Protein AF-A0A1X7ILF9-F1 (afdb_monomer_lite)

Radius of gyration: 34.7 Å; chains: 1; bounding box: 69×55×96 Å

Sequence (146 aa):
MAQSYCTLLNSHEDLSIARELTEQDRRHLEIVQGMYDVGEKPLIDVAQARVNDVLMAPSSALRITMPGQGGNGKSGKRASNGGTVYTLSGDSPVPMKVKIGMAQDGWIEVIGDLQEGVEVVVEVISNGGSSSRGGSPFGPTPGGRR

Secondary structure (DSSP, 8-state):
-HHHHHHHHHHHHHHHHHHHHHHHHHHHHHHHHHHHHTTS--------------EEEEGGGGG---TT--------S--TTEEEEEEEETTEEEEEEEEEEEEETTEEEEEES--TT--B------SS--------SS-PPPP---

Structure (mmCIF, N/CA/C/O backbone):
data_AF-A0A1X7ILF9-F1
#
_entry.id   AF-A0A1X7ILF9-F1
#
loop_
_atom_site.group_PDB
_atom_site.id
_atom_site.type_symbol
_atom_site.label_atom_id
_atom_site.label_alt_id
_atom_site.label_comp_id
_atom_site.label_asym_id
_atom_site.label_entity_id
_atom_site.label_seq_id
_atom_site.pdbx_PDB_ins_code
_atom_site.Cartn_x
_atom_site.Cartn_y
_atom_site.Cartn_z
_atom_site.occupancy
_atom_site.B_iso_or_equiv
_atom_site.auth_seq_id
_atom_site.auth_comp_id
_atom_site.auth_asym_id
_atom_site.auth_atom_id
_atom_site.pdbx_PDB_model_num
ATOM 1 N N . MET A 1 1 ? 35.607 4.478 -70.451 1.00 62.62 1 MET A N 1
ATOM 2 C CA . MET A 1 1 ? 36.628 4.462 -69.376 1.00 62.62 1 MET A CA 1
ATOM 3 C C . MET A 1 1 ? 36.267 5.317 -68.156 1.00 62.62 1 MET A C 1
ATOM 5 O O . MET A 1 1 ? 36.680 4.952 -67.071 1.00 62.62 1 MET A O 1
ATOM 9 N N . ALA A 1 2 ? 35.488 6.403 -68.270 1.00 76.44 2 ALA A N 1
ATOM 10 C CA . ALA A 1 2 ? 35.118 7.220 -67.099 1.00 76.44 2 ALA A CA 1
ATOM 11 C C . ALA A 1 2 ? 34.190 6.501 -66.090 1.00 76.44 2 ALA A C 1
ATOM 13 O O . ALA A 1 2 ? 34.348 6.652 -64.886 1.00 76.44 2 ALA A O 1
ATOM 14 N N . GLN A 1 3 ? 33.263 5.666 -66.572 1.00 79.88 3 GLN A N 1
ATOM 15 C CA . GLN A 1 3 ? 32.271 4.989 -65.723 1.00 79.88 3 GLN A CA 1
ATOM 16 C C . GLN A 1 3 ? 32.889 3.988 -64.735 1.00 79.88 3 GLN A C 1
ATOM 18 O O . GLN A 1 3 ? 32.487 3.959 -63.579 1.00 79.88 3 GLN A O 1
ATOM 23 N N . SER A 1 4 ? 33.904 3.225 -65.158 1.00 83.31 4 SER A N 1
ATOM 24 C CA . SER A 1 4 ? 34.608 2.264 -64.296 1.00 83.31 4 SER A CA 1
ATOM 25 C C . SER A 1 4 ? 35.398 2.940 -63.173 1.00 83.31 4 SER A C 1
ATOM 27 O O . SER A 1 4 ? 35.592 2.359 -62.110 1.00 83.31 4 SER A O 1
ATOM 29 N N . TYR A 1 5 ? 35.855 4.173 -63.399 1.00 86.19 5 TYR A N 1
ATOM 30 C CA . TYR A 1 5 ? 36.562 4.951 -62.387 1.00 86.19 5 TYR A CA 1
ATOM 31 C C . TYR A 1 5 ? 35.599 5.461 -61.306 1.00 86.19 5 TYR A C 1
ATOM 33 O O . TYR A 1 5 ? 35.867 5.288 -60.120 1.00 86.19 5 TYR A O 1
ATOM 41 N N . CYS A 1 6 ? 34.435 5.991 -61.699 1.00 85.94 6 CYS A N 1
ATOM 42 C CA . CYS A 1 6 ? 33.409 6.437 -60.751 1.00 85.94 6 CYS A CA 1
ATOM 43 C C . CYS A 1 6 ? 32.867 5.288 -59.886 1.00 85.94 6 CYS A C 1
ATOM 45 O O . CYS A 1 6 ? 32.684 5.462 -58.687 1.00 85.94 6 CYS A O 1
ATOM 47 N N . THR A 1 7 ? 32.666 4.095 -60.459 1.00 91.62 7 THR A N 1
ATOM 48 C CA . THR A 1 7 ? 32.197 2.929 -59.689 1.00 91.62 7 THR A CA 1
ATOM 49 C C . THR A 1 7 ? 33.190 2.489 -58.619 1.00 91.62 7 THR A C 1
ATOM 51 O O . THR A 1 7 ? 32.780 2.113 -57.525 1.00 91.62 7 THR A O 1
ATOM 54 N N . LEU A 1 8 ? 34.493 2.558 -58.911 1.00 89.88 8 LEU A N 1
ATOM 55 C CA . LEU A 1 8 ? 35.525 2.222 -57.929 1.00 89.88 8 LEU A CA 1
ATOM 56 C C . LEU A 1 8 ? 35.559 3.241 -56.788 1.00 89.88 8 LEU A C 1
ATOM 58 O O . LEU A 1 8 ? 35.690 2.849 -55.631 1.00 89.88 8 LEU A O 1
ATOM 62 N N . LEU A 1 9 ? 35.391 4.526 -57.101 1.00 91.75 9 LEU A N 1
ATOM 63 C CA . LEU A 1 9 ? 35.398 5.587 -56.098 1.00 91.75 9 LEU A CA 1
ATOM 64 C C . LEU A 1 9 ? 34.210 5.456 -55.134 1.00 91.75 9 LEU A C 1
ATOM 66 O O . LEU A 1 9 ? 34.419 5.415 -53.924 1.00 91.75 9 LEU A O 1
ATOM 70 N N . ASN A 1 10 ? 33.004 5.245 -55.671 1.00 92.75 10 ASN A N 1
ATOM 71 C CA . ASN A 1 10 ? 31.804 5.010 -54.863 1.00 92.75 10 ASN A CA 1
ATOM 72 C C . ASN A 1 10 ? 31.966 3.772 -53.971 1.00 92.75 10 ASN A C 1
ATOM 74 O O . ASN A 1 10 ? 31.694 3.831 -52.780 1.00 92.75 10 ASN A O 1
ATOM 78 N N . SER A 1 11 ? 32.511 2.674 -54.512 1.00 91.44 11 SER A N 1
ATOM 79 C CA . SER A 1 11 ? 32.733 1.459 -53.716 1.00 91.44 11 SER A CA 1
ATOM 80 C C . SER A 1 11 ? 33.706 1.671 -52.549 1.00 91.44 11 SER A C 1
ATOM 82 O O . SER A 1 11 ? 33.590 1.020 -51.515 1.00 91.44 11 SER A O 1
ATOM 84 N N . HIS A 1 12 ? 34.664 2.590 -52.691 1.00 93.31 12 HIS A N 1
ATOM 85 C CA . HIS A 1 12 ? 35.615 2.903 -51.631 1.00 93.31 12 HIS A CA 1
ATOM 86 C C . HIS A 1 12 ? 34.977 3.763 -50.530 1.00 93.31 12 HIS A C 1
ATOM 88 O O . HIS A 1 12 ? 35.280 3.578 -49.350 1.00 93.31 12 HIS A O 1
ATOM 94 N N . GLU A 1 13 ? 34.084 4.680 -50.904 1.00 93.00 13 GLU A N 1
ATOM 95 C CA . GLU A 1 13 ? 33.278 5.460 -49.959 1.00 93.00 13 GLU A CA 1
ATOM 96 C C . GLU A 1 13 ? 32.276 4.568 -49.215 1.00 93.00 13 GLU A C 1
ATOM 98 O O . GLU A 1 13 ? 32.192 4.624 -47.990 1.00 93.00 13 GLU A O 1
ATOM 103 N N . ASP A 1 14 ? 31.609 3.654 -49.917 1.00 93.44 14 ASP A N 1
ATOM 104 C CA . ASP A 1 14 ? 30.682 2.701 -49.302 1.00 93.44 14 ASP A CA 1
ATOM 105 C C . ASP A 1 14 ? 31.391 1.814 -48.265 1.00 93.44 14 ASP A C 1
ATOM 107 O O . ASP A 1 14 ? 30.869 1.569 -47.175 1.00 93.44 14 ASP A O 1
ATOM 111 N N . LEU A 1 15 ? 32.618 1.369 -48.561 1.00 94.00 15 LEU A N 1
ATOM 112 C CA . LEU A 1 15 ? 33.424 0.584 -47.624 1.00 94.00 15 LEU A CA 1
ATOM 113 C C . LEU A 1 15 ? 33.867 1.385 -46.394 1.00 94.00 15 LEU A C 1
ATOM 115 O O . LEU A 1 15 ? 33.995 0.802 -45.315 1.00 94.00 15 LEU A O 1
ATOM 119 N N . SER A 1 16 ? 34.125 2.688 -46.527 1.00 94.62 16 SER A N 1
ATOM 120 C CA . SER A 1 16 ? 34.505 3.521 -45.381 1.00 94.62 16 SER A CA 1
ATOM 121 C C . SER A 1 16 ? 33.308 3.766 -44.458 1.00 94.62 16 SER A C 1
ATOM 123 O O . SER A 1 16 ? 33.440 3.613 -43.243 1.00 94.62 16 SER A O 1
ATOM 125 N N . ILE A 1 17 ? 32.130 4.022 -45.033 1.00 94.81 17 ILE A N 1
ATOM 126 C CA . ILE A 1 17 ? 30.871 4.188 -44.297 1.00 94.81 17 ILE A CA 1
ATOM 127 C C . ILE A 1 17 ? 30.486 2.885 -43.592 1.00 94.81 17 ILE A C 1
ATOM 129 O O . ILE A 1 17 ? 30.150 2.902 -42.408 1.00 94.81 17 ILE A O 1
ATOM 133 N N . ALA A 1 18 ? 30.581 1.747 -44.286 1.00 93.62 18 ALA A N 1
ATOM 134 C CA . ALA A 1 18 ? 30.268 0.447 -43.700 1.00 93.62 18 ALA A CA 1
ATOM 135 C C . ALA A 1 18 ? 31.168 0.129 -42.496 1.00 93.62 18 ALA A C 1
ATOM 137 O O . ALA A 1 18 ? 30.681 -0.364 -41.480 1.00 93.62 18 ALA A O 1
ATOM 138 N N . ARG A 1 19 ? 32.468 0.449 -42.578 1.00 95.12 19 ARG A N 1
ATOM 139 C CA . ARG A 1 19 ? 33.402 0.274 -41.453 1.00 95.12 19 ARG A CA 1
ATOM 140 C C . ARG A 1 19 ? 33.026 1.147 -40.260 1.00 95.12 19 ARG A C 1
ATOM 142 O O . ARG A 1 19 ? 32.959 0.638 -39.145 1.00 95.12 19 ARG A O 1
ATOM 149 N N . GLU A 1 20 ? 32.739 2.424 -40.492 1.00 94.19 20 GLU A N 1
ATOM 150 C CA . GLU A 1 20 ? 32.344 3.339 -39.417 1.00 94.19 20 GLU A CA 1
ATOM 151 C C . GLU A 1 20 ? 31.054 2.872 -38.726 1.00 94.19 20 GLU A C 1
ATOM 153 O O . GLU A 1 20 ? 30.977 2.866 -37.498 1.00 94.19 20 GLU A O 1
ATOM 158 N N . LEU A 1 21 ? 30.072 2.393 -39.496 1.00 93.94 21 LEU A N 1
ATOM 159 C CA . LEU A 1 21 ? 28.821 1.868 -38.949 1.00 93.94 21 LEU A CA 1
ATOM 160 C C . LEU A 1 21 ? 29.059 0.641 -38.057 1.00 93.94 21 LEU A C 1
ATOM 162 O O . LEU A 1 21 ? 28.529 0.577 -36.950 1.00 93.94 21 LEU A O 1
ATOM 166 N N . THR A 1 22 ? 29.913 -0.296 -38.486 1.00 93.62 22 THR A N 1
ATOM 167 C CA . THR A 1 22 ? 30.235 -1.479 -37.668 1.00 93.62 22 THR A CA 1
ATOM 168 C C . THR A 1 22 ? 30.927 -1.125 -36.350 1.00 93.62 22 THR A C 1
ATOM 170 O O . THR A 1 22 ? 30.679 -1.771 -35.331 1.00 93.62 22 THR A O 1
ATOM 173 N N . GLU A 1 23 ? 31.759 -0.081 -36.337 1.00 94.81 23 GLU A N 1
ATOM 174 C CA . GLU A 1 23 ? 32.396 0.412 -35.111 1.00 94.81 23 GLU A CA 1
ATOM 175 C C . GLU A 1 23 ? 31.389 1.106 -34.182 1.00 94.81 23 GLU A C 1
ATOM 177 O O . GLU A 1 23 ? 31.459 0.948 -32.960 1.00 94.81 23 GLU A O 1
ATOM 182 N N . GLN A 1 24 ? 30.414 1.833 -34.734 1.00 89.81 24 GLN A N 1
ATOM 183 C CA . GLN A 1 24 ? 29.325 2.426 -33.953 1.00 89.81 24 GLN A CA 1
ATOM 184 C C . GLN A 1 24 ? 28.426 1.357 -33.323 1.00 89.81 24 GLN A C 1
ATOM 186 O O . GLN A 1 24 ? 28.159 1.420 -32.120 1.00 89.81 24 GLN A O 1
ATOM 191 N N . ASP A 1 25 ? 28.035 0.339 -34.091 1.00 88.19 25 ASP A N 1
ATOM 192 C CA . ASP A 1 25 ? 27.237 -0.786 -33.594 1.00 88.19 25 ASP A CA 1
ATOM 193 C C . ASP A 1 25 ? 27.962 -1.533 -32.470 1.00 88.19 25 ASP A C 1
ATOM 195 O O . ASP A 1 25 ? 27.357 -1.876 -31.451 1.00 88.19 25 ASP A O 1
ATOM 199 N N . ARG A 1 26 ? 29.282 -1.716 -32.599 1.00 90.94 26 ARG A N 1
ATOM 200 C CA . ARG A 1 26 ? 30.107 -2.319 -31.547 1.00 90.94 26 ARG A CA 1
ATOM 201 C C . ARG A 1 26 ? 30.063 -1.511 -30.248 1.00 90.94 26 ARG A C 1
ATOM 203 O O . ARG A 1 26 ? 29.884 -2.101 -29.183 1.00 90.94 26 ARG A O 1
ATOM 210 N N . ARG A 1 27 ? 30.188 -0.182 -30.318 1.00 87.50 27 ARG A N 1
ATOM 211 C CA . ARG A 1 27 ? 30.099 0.690 -29.130 1.00 87.50 27 ARG A CA 1
ATOM 212 C C . ARG A 1 27 ? 28.710 0.652 -28.502 1.00 87.50 27 ARG A C 1
ATOM 214 O O . ARG A 1 27 ? 28.595 0.626 -27.281 1.00 87.50 27 ARG A O 1
ATOM 221 N N . HIS A 1 28 ? 27.651 0.625 -29.311 1.00 83.75 28 HIS A N 1
ATOM 222 C CA . HIS A 1 28 ? 26.288 0.499 -28.795 1.00 83.75 28 HIS A CA 1
ATOM 223 C C . HIS A 1 28 ? 26.071 -0.838 -28.080 1.00 83.75 28 HIS A C 1
ATOM 225 O O . HIS A 1 28 ? 25.481 -0.854 -27.001 1.00 83.75 28 HIS A O 1
ATOM 231 N N . LEU A 1 29 ? 26.595 -1.938 -28.628 1.00 83.19 29 LEU A N 1
ATOM 232 C CA . LEU A 1 29 ? 26.544 -3.245 -27.970 1.00 83.19 29 LEU A CA 1
ATOM 233 C C . LEU A 1 29 ? 27.297 -3.252 -26.634 1.00 83.19 29 LEU A C 1
ATOM 235 O O . LEU A 1 29 ? 26.787 -3.814 -25.671 1.00 83.19 29 LEU A O 1
ATOM 239 N N . GLU A 1 30 ? 28.456 -2.597 -26.546 1.00 84.50 30 GLU A N 1
ATOM 240 C CA . GLU A 1 30 ? 29.238 -2.487 -25.306 1.00 84.50 30 GLU A CA 1
ATOM 241 C C . GLU A 1 30 ? 28.493 -1.700 -24.214 1.00 84.50 30 GLU A C 1
ATOM 243 O O . GLU A 1 30 ? 28.438 -2.133 -23.064 1.00 84.50 30 GLU A O 1
ATOM 248 N N . ILE A 1 31 ? 27.844 -0.586 -24.574 1.00 78.44 31 ILE A N 1
ATOM 249 C CA . ILE A 1 31 ? 27.006 0.189 -23.643 1.00 78.44 31 ILE A CA 1
ATOM 250 C C . ILE A 1 31 ? 25.828 -0.659 -23.156 1.00 78.44 31 ILE A C 1
ATOM 252 O O . ILE A 1 31 ? 25.547 -0.695 -21.960 1.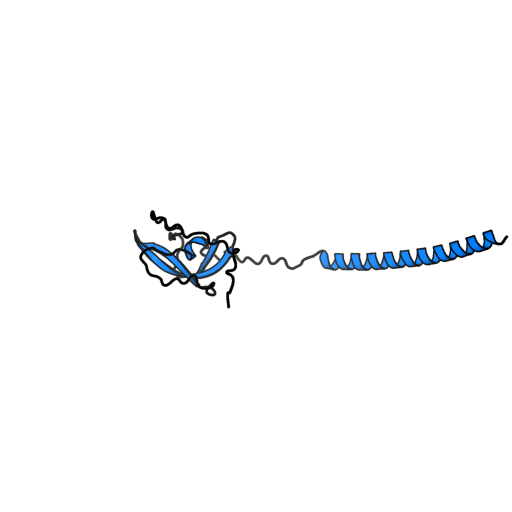00 78.44 31 ILE A O 1
ATOM 256 N N . VAL A 1 32 ? 25.153 -1.363 -24.069 1.00 76.06 32 VAL A N 1
ATOM 257 C CA . VAL A 1 32 ? 24.017 -2.229 -23.733 1.00 76.06 32 VAL A CA 1
ATOM 258 C C . VAL A 1 32 ? 24.457 -3.367 -22.811 1.00 76.06 32 VAL A C 1
ATOM 260 O O . VAL A 1 32 ? 23.807 -3.597 -21.795 1.00 76.06 32 VAL A O 1
ATOM 263 N N . GLN A 1 33 ? 25.579 -4.030 -23.103 1.00 72.75 33 GLN A N 1
ATOM 264 C CA . GLN A 1 33 ? 26.150 -5.070 -22.240 1.00 72.75 33 GLN A CA 1
ATOM 265 C C . GLN A 1 33 ? 26.504 -4.528 -20.850 1.00 72.75 33 GLN A C 1
ATOM 267 O O . GLN A 1 33 ? 26.082 -5.109 -19.853 1.00 72.75 33 GLN A O 1
ATOM 272 N N . GLY A 1 34 ? 27.158 -3.365 -20.769 1.00 68.50 34 GLY A N 1
ATOM 273 C CA . GLY A 1 34 ? 27.440 -2.709 -19.491 1.00 68.50 34 GLY A CA 1
ATOM 274 C C . GLY A 1 34 ? 26.176 -2.336 -18.702 1.00 68.50 34 GLY A C 1
ATOM 275 O O . GLY A 1 34 ? 26.180 -2.390 -17.476 1.00 68.50 34 GLY A O 1
ATOM 276 N N . MET A 1 35 ? 25.065 -2.005 -19.372 1.00 61.53 35 MET A N 1
ATOM 277 C CA . MET A 1 35 ? 23.772 -1.770 -18.709 1.00 61.53 35 MET A CA 1
ATOM 278 C C . MET A 1 35 ? 23.133 -3.061 -18.174 1.00 61.53 35 MET A C 1
ATOM 280 O O . MET A 1 35 ? 22.491 -3.016 -17.124 1.00 61.53 35 MET A O 1
ATOM 284 N N . TYR A 1 36 ? 23.318 -4.201 -18.849 1.00 58.56 36 TYR A N 1
ATOM 285 C CA . TYR A 1 36 ? 22.876 -5.506 -18.344 1.00 58.56 36 TYR A CA 1
ATOM 286 C C . TYR A 1 36 ? 23.710 -5.975 -17.144 1.00 58.56 36 TYR A C 1
ATOM 288 O O . TYR A 1 36 ? 23.126 -6.465 -16.177 1.00 58.56 36 TYR A O 1
ATOM 296 N N . ASP A 1 37 ? 25.024 -5.729 -17.135 1.00 56.28 37 ASP A N 1
ATOM 297 C CA . ASP A 1 37 ? 25.897 -6.046 -15.991 1.00 56.28 37 ASP A CA 1
ATOM 298 C C . ASP A 1 37 ? 25.513 -5.263 -14.719 1.00 56.28 37 ASP A C 1
ATOM 300 O O . ASP A 1 37 ? 25.643 -5.762 -13.601 1.00 56.28 37 ASP A O 1
ATOM 304 N N . VAL A 1 38 ? 24.969 -4.050 -14.869 1.00 58.50 38 VAL A N 1
ATOM 305 C CA . VAL A 1 38 ? 24.425 -3.251 -13.752 1.00 58.50 38 VAL A CA 1
ATOM 306 C C . VAL A 1 38 ? 23.006 -3.710 -13.351 1.00 58.50 38 VAL A C 1
ATOM 308 O O . VAL A 1 38 ? 22.525 -3.374 -12.268 1.00 58.50 38 VAL A O 1
ATOM 311 N N . GLY A 1 39 ? 22.335 -4.505 -14.192 1.00 54.59 39 GLY A N 1
ATOM 312 C CA . GLY A 1 39 ? 20.950 -4.958 -14.019 1.00 54.59 39 GLY A CA 1
ATOM 313 C C . GLY A 1 39 ? 20.770 -6.410 -13.559 1.00 54.59 39 GLY A C 1
ATOM 314 O O . GLY A 1 39 ? 19.681 -6.754 -13.099 1.00 54.59 39 GLY A O 1
ATOM 315 N N . GLU A 1 40 ? 21.797 -7.264 -13.627 1.00 57.59 40 GLU A N 1
ATOM 316 C CA . GLU A 1 40 ? 21.659 -8.698 -13.306 1.00 57.59 40 GLU A CA 1
ATOM 317 C C . GLU A 1 40 ? 21.553 -9.005 -11.802 1.00 57.59 40 GLU A C 1
ATOM 319 O O . GLU A 1 40 ? 21.372 -10.152 -11.382 1.00 57.59 40 GLU A O 1
ATOM 324 N N . LYS A 1 41 ? 21.577 -7.973 -10.955 1.00 53.66 41 LYS A N 1
ATOM 325 C CA . LYS A 1 41 ? 21.161 -8.117 -9.565 1.00 53.66 41 LYS A CA 1
ATOM 326 C C . LYS A 1 41 ? 20.525 -6.826 -9.054 1.00 53.66 41 LYS A C 1
ATOM 328 O O . LYS A 1 41 ? 21.250 -5.940 -8.600 1.00 53.66 41 LYS A O 1
ATOM 333 N N . PRO A 1 42 ? 19.182 -6.708 -9.014 1.00 55.81 42 PRO A N 1
ATOM 334 C CA . PRO A 1 42 ? 18.568 -5.823 -8.039 1.00 55.81 42 PRO A CA 1
ATOM 335 C C . PRO A 1 42 ? 18.902 -6.393 -6.653 1.00 55.81 42 PRO A C 1
ATOM 337 O O . PRO A 1 42 ? 18.183 -7.213 -6.095 1.00 55.81 42 PRO A O 1
ATOM 340 N N . LEU A 1 43 ? 20.048 -6.000 -6.097 1.00 56.12 43 LEU A N 1
ATOM 341 C CA . LEU A 1 43 ? 20.533 -6.425 -4.780 1.00 56.12 43 LEU A CA 1
ATOM 342 C C . LEU A 1 43 ? 19.915 -5.574 -3.664 1.00 56.12 43 LEU A C 1
ATOM 344 O O . LEU A 1 43 ? 20.545 -5.301 -2.647 1.00 56.12 43 LEU A O 1
ATOM 348 N N . ILE A 1 44 ? 18.671 -5.147 -3.864 1.00 54.22 44 ILE A N 1
ATOM 349 C CA . ILE A 1 44 ? 17.833 -4.657 -2.783 1.00 54.22 44 ILE A CA 1
ATOM 350 C C . ILE A 1 44 ? 16.559 -5.491 -2.796 1.00 54.22 44 ILE A C 1
ATOM 352 O O . ILE A 1 44 ? 15.486 -5.046 -3.194 1.00 54.22 44 ILE A O 1
ATOM 356 N N . ASP A 1 45 ? 16.706 -6.731 -2.345 1.00 53.53 45 ASP A N 1
ATOM 357 C CA . ASP A 1 45 ? 15.581 -7.500 -1.843 1.00 53.53 45 ASP A CA 1
ATOM 358 C C . ASP A 1 45 ? 15.190 -6.877 -0.494 1.00 53.53 45 ASP A C 1
ATOM 360 O O . ASP A 1 45 ? 15.724 -7.231 0.560 1.00 53.53 45 ASP A O 1
ATOM 364 N N . VAL A 1 46 ? 14.324 -5.854 -0.513 1.00 55.75 46 VAL A N 1
ATOM 365 C CA . VAL A 1 46 ? 13.719 -5.306 0.716 1.00 55.75 46 VAL A CA 1
ATOM 366 C C . VAL A 1 46 ? 12.663 -6.294 1.228 1.00 55.75 46 VAL A C 1
ATOM 368 O O . VAL A 1 46 ? 11.505 -5.948 1.430 1.00 55.75 46 VAL A O 1
ATOM 371 N N . ALA A 1 47 ? 13.051 -7.541 1.470 1.00 53.62 47 ALA A N 1
ATOM 372 C CA . ALA A 1 47 ? 12.278 -8.495 2.247 1.00 53.62 47 ALA A CA 1
ATOM 373 C C . ALA A 1 47 ? 12.706 -8.386 3.721 1.00 53.62 47 ALA A C 1
ATOM 375 O O . ALA A 1 47 ? 13.243 -9.313 4.317 1.00 53.62 47 ALA A O 1
ATOM 376 N N . GLN A 1 48 ? 12.510 -7.213 4.329 1.00 48.75 48 GLN A N 1
ATOM 377 C CA . GLN A 1 48 ? 12.615 -7.042 5.785 1.00 48.75 48 GLN A CA 1
ATOM 378 C C . GLN A 1 48 ? 11.211 -6.857 6.371 1.00 48.75 48 GLN A C 1
ATOM 380 O O . GLN A 1 48 ? 10.945 -5.900 7.092 1.00 48.75 48 GLN A O 1
ATOM 385 N N . ALA A 1 49 ? 10.301 -7.790 6.084 1.00 45.62 49 ALA A N 1
ATOM 386 C CA . ALA A 1 49 ? 9.133 -7.980 6.933 1.00 45.62 49 ALA A CA 1
ATOM 387 C C . ALA A 1 49 ? 9.593 -8.776 8.161 1.00 45.62 49 ALA A C 1
ATOM 389 O O . ALA A 1 49 ? 9.539 -10.004 8.190 1.00 45.62 49 ALA A O 1
ATOM 390 N N . ARG A 1 50 ? 10.122 -8.082 9.175 1.00 44.97 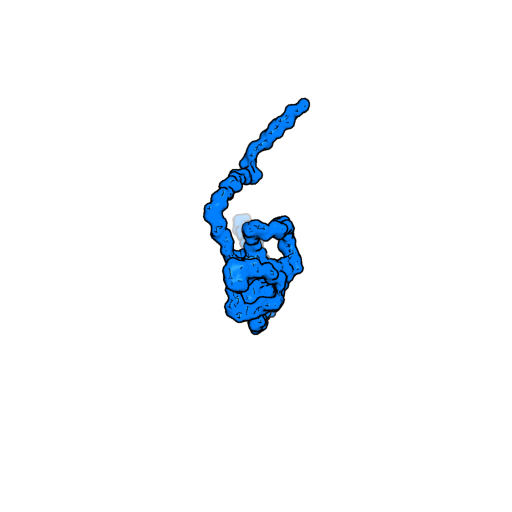50 ARG A N 1
ATOM 391 C CA . ARG A 1 50 ? 10.199 -8.675 10.512 1.00 44.97 50 ARG A CA 1
ATOM 392 C C . ARG A 1 50 ? 8.757 -8.866 10.968 1.00 44.97 50 ARG A C 1
ATOM 394 O O . ARG A 1 50 ? 8.082 -7.882 11.255 1.00 44.97 50 ARG A O 1
ATOM 401 N N . VAL A 1 51 ? 8.284 -10.109 10.973 1.00 48.47 51 VAL A N 1
ATOM 402 C CA . VAL A 1 51 ? 6.999 -10.462 11.580 1.00 48.47 51 VAL A CA 1
ATOM 403 C C . VAL A 1 51 ? 7.194 -10.328 13.084 1.00 48.47 51 VAL A C 1
ATOM 405 O O . VAL A 1 51 ? 7.683 -11.236 13.746 1.00 48.47 51 VAL A O 1
ATOM 408 N N . ASN A 1 52 ? 6.933 -9.135 13.604 1.00 56.28 52 ASN A N 1
ATOM 409 C CA . ASN A 1 52 ? 6.660 -8.979 15.022 1.00 56.28 52 ASN A CA 1
ATOM 410 C C . ASN A 1 52 ? 5.225 -9.476 15.238 1.00 56.28 52 ASN A C 1
ATOM 412 O O . ASN A 1 52 ? 4.366 -9.196 14.398 1.00 56.28 52 ASN A O 1
ATOM 416 N N . ASP A 1 53 ? 4.964 -10.191 16.334 1.00 66.31 53 ASP A N 1
ATOM 417 C CA . ASP A 1 53 ? 3.593 -10.501 16.747 1.00 66.31 53 ASP A CA 1
ATOM 418 C C . ASP A 1 53 ? 2.868 -9.177 16.990 1.00 66.31 53 ASP A C 1
ATOM 420 O O . ASP A 1 53 ? 3.185 -8.413 17.905 1.00 66.31 53 ASP A O 1
ATOM 424 N N . VAL A 1 54 ? 1.959 -8.860 16.078 1.00 71.69 54 VAL A N 1
ATOM 425 C CA . VAL A 1 54 ? 1.297 -7.568 15.977 1.00 71.69 54 VAL A CA 1
ATOM 426 C C . VAL A 1 54 ? -0.192 -7.817 15.848 1.00 71.69 54 VAL A C 1
ATOM 428 O O . VAL A 1 54 ? -0.634 -8.636 15.042 1.00 71.69 54 VAL A O 1
ATOM 431 N N . LEU A 1 55 ? -0.976 -7.057 16.609 1.00 81.69 55 LEU A N 1
ATOM 432 C CA . LEU A 1 55 ? -2.424 -7.106 16.508 1.00 81.69 55 LEU A CA 1
ATOM 433 C C . LEU A 1 55 ? -2.868 -6.480 15.190 1.00 81.69 55 LEU A C 1
ATOM 435 O O . LEU A 1 55 ? -2.568 -5.323 14.894 1.00 81.69 55 LEU A O 1
ATOM 439 N N . MET A 1 56 ? -3.615 -7.251 14.410 1.00 83.06 56 MET A N 1
ATOM 440 C CA . MET A 1 56 ? -4.184 -6.812 13.143 1.00 83.06 56 MET A CA 1
ATOM 441 C C . MET A 1 56 ? -5.668 -6.522 13.333 1.00 83.06 56 MET A C 1
ATOM 443 O O . MET A 1 56 ? -6.412 -7.366 13.832 1.00 83.06 56 MET A O 1
ATOM 447 N N . ALA A 1 57 ? -6.116 -5.346 12.899 1.00 82.00 57 ALA A N 1
ATOM 448 C CA . ALA A 1 57 ? -7.534 -5.010 12.840 1.00 82.00 57 ALA A CA 1
ATOM 449 C C . ALA A 1 57 ? -7.963 -4.696 11.400 1.00 82.00 57 ALA A C 1
ATOM 451 O O . ALA A 1 57 ? -7.176 -4.142 10.622 1.00 82.00 57 ALA A O 1
ATOM 452 N N . PRO A 1 58 ? -9.222 -4.985 11.031 1.00 83.88 58 PRO A N 1
ATOM 453 C CA . PRO A 1 58 ? -9.765 -4.570 9.748 1.00 83.88 58 PRO A CA 1
ATOM 454 C C . PRO A 1 58 ? -9.755 -3.046 9.622 1.00 83.88 58 PRO A C 1
ATOM 456 O O . PRO A 1 58 ? -10.157 -2.321 10.535 1.00 83.88 58 PRO A O 1
ATOM 459 N N . SER A 1 59 ? -9.362 -2.540 8.455 1.00 82.50 59 SER A N 1
ATOM 460 C CA . SER A 1 59 ? -9.313 -1.094 8.201 1.00 82.50 59 SER A CA 1
ATOM 461 C C . SER A 1 59 ? -10.668 -0.386 8.313 1.00 82.50 59 SER A C 1
ATOM 463 O O . SER A 1 59 ? -10.716 0.821 8.574 1.00 82.50 59 SER A O 1
ATOM 465 N N . SER A 1 60 ? -11.767 -1.124 8.146 1.00 81.62 60 SER A N 1
ATOM 466 C CA . SER A 1 60 ? -13.134 -0.642 8.346 1.00 81.62 60 SER A CA 1
ATOM 467 C C . SER A 1 60 ? -13.413 -0.251 9.800 1.00 81.62 60 SER A C 1
ATOM 469 O O . SER A 1 60 ? -14.087 0.754 10.026 1.00 81.62 60 SER A O 1
ATOM 471 N N . ALA A 1 61 ? -12.819 -0.950 10.775 1.00 80.19 61 ALA A N 1
ATOM 472 C CA . ALA A 1 61 ? -13.048 -0.717 12.204 1.00 80.19 61 ALA A CA 1
ATOM 473 C C . ALA A 1 61 ? -12.645 0.696 12.664 1.00 80.19 61 ALA A C 1
ATOM 475 O O . ALA A 1 61 ? -13.250 1.259 13.572 1.00 80.19 61 ALA A O 1
ATOM 476 N N . LEU A 1 62 ? -11.659 1.311 12.002 1.00 79.62 62 LEU A N 1
ATOM 477 C CA . LEU A 1 62 ? -11.190 2.668 12.314 1.00 79.62 62 LEU A CA 1
ATOM 478 C C . LEU A 1 62 ? -12.094 3.784 11.781 1.00 79.62 62 LEU A C 1
ATOM 480 O O . LEU A 1 62 ? -11.885 4.955 12.101 1.00 79.62 62 LEU A O 1
ATOM 484 N N . ARG A 1 63 ? -13.038 3.457 10.895 1.00 72.56 63 ARG A N 1
ATOM 485 C CA . ARG A 1 63 ? -13.892 4.445 10.215 1.00 72.56 63 ARG A CA 1
ATOM 486 C C . ARG A 1 63 ? -15.306 4.486 10.779 1.00 72.56 63 ARG A C 1
ATOM 488 O O . ARG A 1 63 ? -16.131 5.259 10.293 1.00 72.56 63 ARG A O 1
ATOM 495 N N . ILE A 1 64 ? -15.585 3.670 11.790 1.00 74.19 64 ILE A N 1
ATOM 496 C CA . ILE A 1 64 ? -16.908 3.573 12.384 1.00 74.19 64 ILE A CA 1
ATOM 497 C C . ILE A 1 64 ? -17.241 4.826 13.180 1.00 74.19 64 ILE A C 1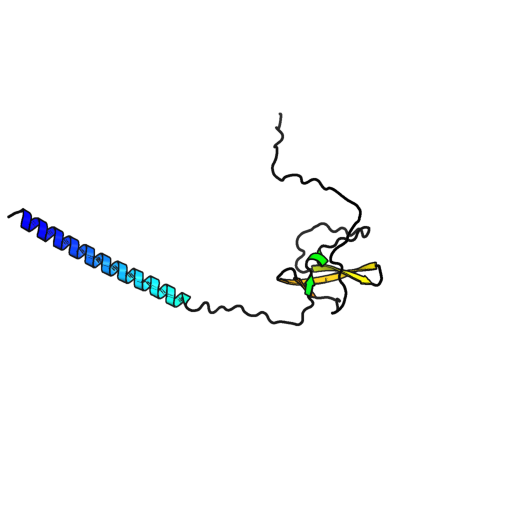
ATOM 499 O O . ILE A 1 64 ? -16.457 5.320 13.985 1.00 74.19 64 ILE A O 1
ATOM 503 N N . THR A 1 65 ? -18.443 5.338 12.931 1.00 72.69 65 THR A N 1
ATOM 504 C CA . THR A 1 65 ? -19.067 6.404 13.712 1.00 72.69 65 THR A CA 1
ATOM 505 C C . THR A 1 65 ? -20.324 5.826 14.348 1.00 72.69 65 THR A C 1
ATOM 507 O O . THR A 1 65 ? -21.215 5.367 13.636 1.00 72.69 65 THR A O 1
ATOM 510 N N . MET A 1 66 ? -20.398 5.830 15.678 1.00 69.69 66 MET A N 1
ATOM 511 C CA . MET A 1 66 ? -21.548 5.286 16.403 1.00 69.69 66 MET A CA 1
ATOM 512 C C . MET A 1 66 ? -22.727 6.279 16.398 1.00 69.69 66 MET A C 1
ATOM 514 O O . MET A 1 66 ? -22.531 7.453 16.729 1.00 69.69 66 MET A O 1
ATOM 518 N N . PRO A 1 67 ? -23.958 5.854 16.053 1.00 63.03 67 PRO A N 1
ATOM 519 C CA . PRO A 1 67 ? -25.136 6.715 16.095 1.00 63.03 67 PRO A CA 1
ATOM 520 C C . PRO A 1 67 ? -25.449 7.116 17.544 1.00 63.03 67 PRO A C 1
ATOM 522 O O . PRO A 1 67 ? -25.451 6.287 18.446 1.00 63.03 67 PRO A O 1
ATOM 525 N N . GLY A 1 68 ? -25.694 8.406 17.783 1.00 63.06 68 GLY A N 1
ATOM 526 C CA . GLY A 1 68 ? -26.016 8.942 19.116 1.00 63.06 68 GLY A CA 1
ATOM 527 C C . GLY A 1 68 ? -24.805 9.233 20.009 1.00 63.06 68 GLY A C 1
ATOM 528 O O . GLY A 1 68 ? -24.912 10.038 20.933 1.00 63.06 68 GLY A O 1
ATOM 529 N N . GLN A 1 69 ? -23.629 8.686 19.697 1.00 59.41 69 GLN A N 1
ATOM 530 C CA . GLN A 1 69 ? -22.381 9.093 20.328 1.00 59.41 69 GLN A CA 1
ATOM 531 C C . GLN A 1 69 ? -21.804 10.240 19.498 1.00 59.41 69 GLN A C 1
ATOM 533 O O . GLN A 1 69 ? -21.104 10.018 18.515 1.00 59.41 69 GLN A O 1
ATOM 538 N N . GLY A 1 70 ? -22.182 11.473 19.858 1.00 48.25 70 GLY A N 1
ATOM 539 C CA . GLY A 1 70 ? -21.769 12.733 19.226 1.00 48.25 70 GLY A CA 1
ATOM 540 C C . GLY A 1 70 ? -20.265 12.997 19.326 1.00 48.25 70 GLY A C 1
ATOM 541 O O . GLY A 1 70 ? -19.826 13.986 19.909 1.00 48.25 70 GLY A O 1
ATOM 542 N N . GLY A 1 71 ? -19.458 12.108 18.759 1.00 46.12 71 GLY A N 1
ATOM 543 C CA . GLY A 1 71 ? -18.070 12.365 18.464 1.00 46.12 71 GLY A CA 1
ATOM 544 C C . GLY A 1 71 ? -18.039 13.396 17.355 1.00 46.12 71 GLY A C 1
ATOM 545 O O . GLY A 1 71 ? -18.579 13.178 16.274 1.00 46.12 71 GLY A O 1
ATOM 546 N N . ASN A 1 72 ? -17.399 14.525 17.626 1.00 44.16 72 ASN A N 1
ATOM 547 C CA . ASN A 1 72 ? -17.036 15.548 16.656 1.00 44.16 72 ASN A CA 1
ATOM 548 C C . ASN A 1 72 ? -15.977 14.979 15.685 1.00 44.16 72 ASN A C 1
ATOM 550 O O . ASN A 1 72 ? -14.854 15.471 15.591 1.00 44.16 72 ASN A O 1
ATOM 554 N N . GLY A 1 73 ? -16.309 13.876 15.014 1.00 47.34 73 GLY A N 1
ATOM 555 C CA . GLY A 1 73 ? -15.521 13.198 14.008 1.00 47.34 73 GLY A CA 1
ATOM 556 C C . GLY A 1 73 ? -15.658 13.973 12.718 1.00 47.34 73 GLY A C 1
ATOM 557 O O . GLY A 1 73 ? -16.245 13.497 11.751 1.00 47.34 73 GLY A O 1
ATOM 558 N N . LYS A 1 74 ? -15.107 15.194 12.697 1.00 43.38 74 LYS A N 1
ATOM 559 C CA . LYS A 1 74 ? -14.632 15.754 11.436 1.00 43.38 74 LYS A CA 1
ATOM 560 C C . LYS A 1 74 ? -13.872 14.616 10.770 1.00 43.38 74 LYS A C 1
ATOM 562 O O . LYS A 1 74 ? -12.912 14.116 11.356 1.00 43.38 74 LYS A O 1
ATOM 567 N N . SER A 1 75 ? -14.326 14.205 9.590 1.00 49.97 75 SER A N 1
ATOM 568 C CA . SER A 1 75 ? -13.588 13.401 8.619 1.00 49.97 75 SER A CA 1
ATOM 569 C C . SER A 1 75 ? -12.322 14.181 8.256 1.00 49.97 75 SER A C 1
ATOM 571 O O . SER A 1 75 ? -12.220 14.856 7.233 1.00 49.97 75 SER A O 1
ATOM 573 N N . GLY A 1 76 ? -11.415 14.243 9.215 1.00 42.09 76 GLY A N 1
ATOM 574 C CA . GLY A 1 76 ? -10.350 15.207 9.316 1.00 42.09 76 GLY A CA 1
ATOM 575 C C . GLY A 1 76 ? -9.085 14.423 9.143 1.00 42.09 76 GLY A C 1
ATOM 576 O O . GLY A 1 76 ? -8.702 13.700 10.051 1.00 42.09 76 GLY A O 1
ATOM 577 N N . LYS A 1 77 ? -8.521 14.548 7.939 1.00 45.66 77 LYS A N 1
ATOM 578 C CA . LYS A 1 77 ? -7.118 14.315 7.580 1.00 45.66 77 LYS A CA 1
ATOM 579 C C . LYS A 1 77 ? -6.424 13.257 8.435 1.00 45.66 77 LYS A C 1
ATOM 581 O O . LYS A 1 77 ? -6.052 13.586 9.551 1.00 45.66 77 LYS A O 1
ATOM 586 N N . ARG A 1 78 ? -6.188 12.065 7.852 1.00 47.56 78 ARG A N 1
ATOM 587 C CA . ARG A 1 78 ? -5.239 11.018 8.300 1.00 47.56 78 ARG A CA 1
ATOM 588 C C . ARG A 1 78 ? -4.360 11.522 9.453 1.00 47.56 78 ARG A C 1
ATOM 590 O O . ARG A 1 78 ? -3.299 12.093 9.204 1.00 47.56 78 ARG A O 1
ATOM 597 N N . ALA A 1 79 ? -4.852 11.408 10.688 1.00 50.84 79 ALA A N 1
ATOM 598 C CA . ALA A 1 79 ? -4.086 11.828 11.847 1.00 50.84 79 ALA A CA 1
ATOM 599 C C . ALA A 1 79 ? -2.876 10.905 11.877 1.00 50.84 79 ALA A C 1
ATOM 601 O O . ALA A 1 79 ? -3.040 9.687 11.802 1.00 50.84 79 ALA A O 1
ATOM 602 N N . SER A 1 80 ? -1.677 11.482 11.870 1.00 56.00 80 SER A N 1
ATOM 603 C CA . SER A 1 80 ? -0.435 10.727 11.784 1.00 56.00 80 SER A CA 1
ATOM 604 C C . SER A 1 80 ? -0.380 9.728 12.944 1.00 56.00 80 SER A C 1
ATOM 606 O O . SER A 1 80 ? -0.080 10.097 14.077 1.00 56.00 80 SER A O 1
ATOM 608 N N . ASN A 1 81 ? -0.707 8.472 12.643 1.00 64.12 81 ASN A N 1
ATOM 609 C CA . ASN A 1 81 ? -0.558 7.276 13.470 1.00 64.12 81 ASN A CA 1
ATOM 610 C C . ASN A 1 81 ? -1.558 7.064 14.629 1.00 64.12 81 ASN A C 1
ATOM 612 O O . ASN A 1 81 ? -1.258 6.269 15.514 1.00 64.12 81 ASN A O 1
ATOM 616 N N . GLY A 1 82 ? -2.739 7.699 14.653 1.00 70.81 82 GLY A N 1
ATOM 617 C CA . GLY A 1 82 ? -3.737 7.491 15.723 1.00 70.81 82 GLY A CA 1
ATOM 618 C C . GLY A 1 82 ? -5.157 7.232 15.213 1.00 70.81 82 GLY A C 1
ATOM 619 O O . GLY A 1 82 ? -5.590 7.877 14.257 1.00 70.81 82 GLY A O 1
ATOM 620 N N . GLY A 1 83 ? -5.884 6.312 15.855 1.00 79.88 83 GLY A N 1
ATOM 621 C CA . GLY A 1 83 ? -7.270 5.966 15.528 1.00 79.88 83 GLY A CA 1
ATOM 622 C C . GLY A 1 83 ? -8.102 5.552 16.741 1.00 79.88 83 GLY A C 1
ATOM 623 O O . GLY A 1 83 ? -7.582 5.377 17.842 1.00 79.88 83 GLY A O 1
ATOM 624 N N . THR A 1 84 ? -9.407 5.406 16.529 1.00 83.25 84 THR A N 1
ATOM 625 C CA . THR A 1 84 ? -10.345 4.884 17.530 1.00 83.25 84 THR A CA 1
ATOM 626 C C . THR A 1 84 ? -10.983 3.626 16.965 1.00 83.25 84 THR A C 1
ATOM 628 O O . THR A 1 84 ? -11.515 3.658 15.858 1.00 83.25 84 THR A O 1
ATOM 631 N N . VAL A 1 85 ? -10.924 2.538 17.723 1.00 84.19 85 VAL A N 1
ATOM 632 C CA . VAL A 1 85 ? -11.646 1.292 17.451 1.00 84.19 85 VAL A CA 1
ATOM 633 C C . VAL A 1 85 ? -12.734 1.156 18.503 1.00 84.19 85 VAL A C 1
ATOM 635 O O . VAL A 1 85 ? -12.543 1.565 19.644 1.00 84.19 85 VAL A O 1
ATOM 638 N N . TYR A 1 86 ? -13.877 0.599 18.132 1.00 85.00 86 TYR A N 1
ATOM 639 C CA . TYR A 1 86 ? -14.934 0.293 19.086 1.00 85.00 86 TYR A CA 1
ATOM 640 C C . TYR A 1 86 ? -14.929 -1.200 19.383 1.00 85.00 86 TYR A C 1
ATOM 642 O O . TYR A 1 86 ? -14.985 -2.004 18.453 1.00 85.00 86 TYR A O 1
ATOM 650 N N . THR A 1 87 ? -14.866 -1.556 20.660 1.00 85.69 87 THR A N 1
ATOM 651 C CA . THR A 1 87 ? -14.996 -2.937 21.140 1.00 85.69 87 THR A CA 1
ATOM 652 C C . THR A 1 87 ? -16.358 -3.141 21.783 1.00 85.69 87 THR A C 1
ATOM 654 O O . THR A 1 87 ? -17.020 -2.174 22.171 1.00 85.69 87 THR A O 1
ATOM 657 N N . LEU A 1 88 ? -16.805 -4.389 21.875 1.00 82.75 88 LEU A N 1
ATOM 658 C CA . LEU A 1 88 ? -18.066 -4.730 22.529 1.00 82.75 88 LEU A CA 1
ATOM 659 C C . LEU A 1 88 ? -17.803 -5.129 23.982 1.00 82.75 88 LEU A C 1
ATOM 661 O O . LEU A 1 88 ? -17.090 -6.092 24.254 1.00 82.75 88 LEU A O 1
ATOM 665 N N . SER A 1 89 ? -18.383 -4.381 24.920 1.00 79.31 89 SER A N 1
ATOM 666 C CA . SER A 1 89 ? -18.458 -4.775 26.328 1.00 79.31 89 SER A CA 1
ATOM 667 C C . SER A 1 89 ? -19.925 -5.026 26.663 1.00 79.31 89 SER A C 1
ATOM 669 O O . SER A 1 89 ? -20.700 -4.087 26.864 1.00 79.31 89 SER A O 1
ATOM 671 N N . GLY A 1 90 ? -20.332 -6.298 26.620 1.00 79.62 90 GLY A N 1
ATOM 672 C CA . GLY A 1 90 ? -21.748 -6.672 26.584 1.00 79.62 90 GLY A CA 1
ATOM 673 C C . GLY A 1 90 ? -22.401 -6.189 25.284 1.00 79.62 90 GLY A C 1
ATOM 674 O O . GLY A 1 90 ? -21.881 -6.453 24.206 1.00 79.62 90 GLY A O 1
ATOM 675 N N . ASP A 1 91 ? -23.494 -5.429 25.393 1.00 79.06 91 ASP A N 1
ATOM 676 C CA . ASP A 1 91 ? -24.242 -4.875 24.249 1.00 79.06 91 ASP A CA 1
ATOM 677 C C . ASP A 1 91 ? -23.865 -3.423 23.899 1.00 79.06 91 ASP A C 1
ATOM 679 O O . ASP A 1 91 ? -24.505 -2.783 23.062 1.00 79.06 91 ASP A O 1
ATOM 683 N N . SER A 1 92 ? -22.863 -2.851 24.573 1.00 78.50 92 SER A N 1
ATOM 684 C CA . SER A 1 92 ? -22.486 -1.445 24.398 1.00 78.50 92 SER A CA 1
ATOM 685 C C . SER A 1 92 ? -21.122 -1.296 23.721 1.00 78.50 92 SER A C 1
ATOM 687 O O . SER A 1 92 ? -20.143 -1.889 24.184 1.00 78.50 92 SER A O 1
ATOM 689 N N . PRO A 1 93 ? -21.017 -0.468 22.663 1.00 82.94 93 PRO A N 1
ATOM 690 C CA . PRO A 1 93 ? -19.736 -0.167 22.049 1.00 82.94 93 PRO A CA 1
ATOM 691 C C . PRO A 1 93 ? -18.904 0.751 22.951 1.00 82.94 93 PRO A C 1
ATOM 693 O O . PRO A 1 93 ? -19.339 1.842 23.333 1.00 82.94 93 PRO A O 1
ATOM 696 N N . VAL A 1 94 ? -17.676 0.337 23.249 1.00 84.44 94 VAL A N 1
ATOM 697 C CA . VAL A 1 94 ? -16.712 1.099 24.047 1.00 84.44 94 VAL A CA 1
ATOM 698 C C . VAL A 1 94 ? -15.611 1.635 23.127 1.00 84.44 94 VAL A C 1
ATOM 700 O O . VAL A 1 94 ? -14.948 0.849 22.449 1.00 84.44 94 VAL A O 1
ATOM 703 N N . PRO A 1 95 ? -15.391 2.963 23.063 1.00 83.06 95 PRO A N 1
ATOM 704 C CA . PRO A 1 95 ? -14.317 3.528 22.257 1.00 83.06 95 PRO A CA 1
ATOM 705 C C . PRO A 1 95 ? -12.953 3.255 22.900 1.00 83.06 95 PRO A C 1
ATOM 707 O O . PRO A 1 95 ? -12.688 3.674 24.027 1.00 83.06 95 PRO A O 1
ATOM 710 N N . MET A 1 96 ? -12.057 2.634 22.143 1.00 81.12 96 MET A N 1
ATOM 711 C CA . MET A 1 96 ? -10.664 2.400 22.505 1.00 81.12 96 MET A CA 1
ATOM 712 C C . MET A 1 96 ? -9.745 3.170 21.561 1.00 81.12 96 MET A C 1
ATOM 714 O O . MET A 1 96 ? -9.825 3.055 20.337 1.00 81.12 96 MET A O 1
ATOM 718 N N . LYS A 1 97 ? -8.861 3.988 22.136 1.00 84.25 97 LYS A N 1
ATOM 719 C CA . LYS A 1 97 ? -7.841 4.700 21.365 1.00 84.25 97 LYS A CA 1
ATOM 720 C C . LYS A 1 97 ? -6.703 3.750 21.049 1.00 84.25 97 LYS A C 1
ATOM 722 O O . LYS A 1 97 ? -6.194 3.074 21.937 1.00 84.25 97 LYS A O 1
ATOM 727 N N . VAL A 1 98 ? -6.277 3.759 19.798 1.00 83.62 98 VAL A N 1
ATOM 728 C CA . VAL A 1 98 ? -5.194 2.911 19.323 1.00 83.62 98 VAL A CA 1
ATOM 729 C C . VAL A 1 98 ? -4.218 3.699 18.465 1.00 83.62 98 VAL A C 1
ATOM 731 O O . VAL A 1 98 ? -4.565 4.697 17.823 1.00 83.62 98 VAL A O 1
ATOM 734 N N . LYS A 1 99 ? -2.974 3.240 18.447 1.00 84.94 99 LYS A N 1
ATOM 735 C CA . LYS A 1 99 ? -1.952 3.694 17.516 1.00 84.94 99 LYS A CA 1
ATOM 736 C C . LYS A 1 99 ? -1.990 2.805 16.278 1.00 84.94 99 LYS A C 1
ATOM 738 O O . LYS A 1 99 ? -2.123 1.591 16.386 1.00 84.94 99 LYS A O 1
ATOM 743 N N . ILE A 1 100 ? -1.879 3.428 15.115 1.00 82.38 100 ILE A N 1
ATOM 744 C CA . ILE A 1 100 ? -1.938 2.753 13.819 1.00 82.38 100 ILE A CA 1
ATOM 745 C C . ILE A 1 100 ? -0.520 2.629 13.261 1.00 82.38 100 ILE A C 1
ATOM 747 O O . ILE A 1 100 ? 0.198 3.633 13.196 1.00 82.38 100 ILE A O 1
ATOM 751 N N . GLY A 1 101 ? -0.136 1.411 12.884 1.00 78.81 101 GLY A N 1
ATOM 752 C CA . GLY A 1 101 ? 1.117 1.086 12.204 1.00 78.81 101 GLY A CA 1
ATOM 753 C C . GLY A 1 101 ? 0.922 0.836 10.709 1.00 78.81 101 GLY A C 1
ATOM 754 O O . GLY A 1 101 ? 0.244 1.610 10.024 1.00 78.81 101 GLY A O 1
ATOM 755 N N . MET A 1 102 ? 1.557 -0.215 10.188 1.00 78.38 102 MET A N 1
ATOM 756 C CA . MET A 1 102 ? 1.510 -0.542 8.761 1.00 78.38 102 MET A CA 1
ATOM 757 C C . MET A 1 102 ? 0.134 -1.064 8.326 1.00 78.38 102 MET A C 1
ATOM 759 O O . MET A 1 102 ? -0.551 -1.770 9.059 1.00 78.38 102 MET A O 1
ATOM 763 N N . ALA A 1 103 ? -0.280 -0.695 7.113 1.00 79.81 103 ALA A N 1
ATOM 764 C CA . ALA A 1 103 ? -1.523 -1.154 6.504 1.00 79.81 103 ALA A CA 1
ATOM 765 C C . ALA A 1 103 ? -1.204 -2.038 5.296 1.00 79.81 103 ALA A C 1
ATOM 767 O O . ALA A 1 103 ? -0.498 -1.592 4.389 1.00 79.81 103 ALA A O 1
ATOM 768 N N . GLN A 1 104 ? -1.746 -3.254 5.271 1.00 75.75 104 GLN A N 1
ATOM 769 C CA . GLN A 1 104 ? -1.538 -4.223 4.198 1.00 75.75 104 GLN A CA 1
ATOM 770 C C . GLN A 1 104 ? -2.833 -4.995 3.917 1.00 75.75 104 GLN A C 1
ATOM 772 O O . GLN A 1 104 ? -3.501 -5.447 4.840 1.00 75.75 104 GLN A O 1
ATOM 777 N N . ASP A 1 105 ? -3.211 -5.108 2.640 1.00 80.81 105 ASP A N 1
ATOM 778 C CA . ASP A 1 105 ? -4.332 -5.938 2.160 1.00 80.81 105 ASP A CA 1
ATOM 779 C C . ASP A 1 105 ? -5.667 -5.744 2.913 1.00 80.81 105 ASP A C 1
ATOM 781 O O . ASP A 1 105 ? -6.424 -6.680 3.152 1.00 80.81 105 ASP A O 1
ATOM 785 N N . GLY A 1 106 ? -5.974 -4.499 3.299 1.00 81.06 106 GLY A N 1
ATOM 786 C CA . GLY A 1 106 ? -7.206 -4.149 4.021 1.00 81.06 106 GLY A CA 1
ATOM 787 C C . GLY A 1 106 ? -7.138 -4.325 5.542 1.00 81.06 106 GLY A C 1
ATOM 788 O O . GLY A 1 106 ? -8.077 -3.917 6.236 1.00 81.06 106 GLY A O 1
ATOM 789 N N . TRP A 1 107 ? -6.021 -4.834 6.055 1.00 82.81 107 TRP A N 1
ATOM 790 C CA . TRP A 1 107 ? -5.686 -4.934 7.471 1.00 82.81 107 TRP A CA 1
ATOM 791 C C . TRP A 1 107 ? -4.740 -3.819 7.889 1.00 82.81 107 TRP A C 1
ATOM 793 O O . TRP A 1 107 ? -4.018 -3.236 7.076 1.00 82.81 107 TRP A O 1
ATOM 803 N N . ILE A 1 108 ? -4.787 -3.487 9.171 1.00 84.94 108 ILE A N 1
ATOM 804 C CA . ILE A 1 108 ? -3.974 -2.442 9.770 1.00 84.94 108 ILE A CA 1
ATOM 805 C C . ILE A 1 108 ? -3.394 -2.975 11.072 1.00 84.94 108 ILE A C 1
ATOM 807 O O . ILE A 1 108 ? -4.118 -3.524 11.899 1.00 84.94 108 ILE A O 1
ATOM 811 N N . GLU A 1 109 ? -2.098 -2.766 11.254 1.00 84.94 109 GLU A N 1
ATOM 812 C CA . GLU A 1 109 ? -1.407 -2.977 12.517 1.00 84.94 109 GLU A CA 1
ATOM 813 C C . GLU A 1 109 ? -1.909 -1.982 13.565 1.00 84.94 109 GLU A C 1
ATOM 815 O O . GLU A 1 109 ? -1.921 -0.760 13.360 1.00 84.94 109 GLU A O 1
ATOM 820 N N . VAL A 1 110 ? -2.305 -2.523 14.708 1.00 84.94 110 VAL A N 1
ATOM 821 C CA . VAL A 1 110 ? -2.858 -1.781 15.828 1.00 84.94 110 VAL A CA 1
ATOM 822 C C . VAL A 1 110 ? -1.990 -2.007 17.054 1.00 84.94 110 VAL A C 1
ATOM 824 O O . VAL A 1 110 ? -1.709 -3.134 17.444 1.00 84.94 110 VAL A O 1
ATOM 827 N N . ILE A 1 111 ? -1.584 -0.912 17.689 1.00 82.00 111 ILE A N 1
ATOM 828 C CA . ILE A 1 111 ? -0.802 -0.926 18.924 1.00 82.00 111 ILE A CA 1
ATOM 829 C C . ILE A 1 111 ? -1.578 -0.133 19.974 1.00 82.00 111 ILE A C 1
ATOM 831 O O . ILE A 1 111 ? -1.911 1.035 19.762 1.00 82.00 111 ILE A O 1
ATOM 835 N N . GLY A 1 112 ? -1.868 -0.741 21.117 1.00 77.75 112 GLY A N 1
ATOM 836 C CA . GLY A 1 112 ? -2.598 -0.094 22.206 1.00 77.75 112 GLY A CA 1
ATOM 837 C C . GLY A 1 112 ? -3.057 -1.104 23.247 1.00 77.75 112 GLY A C 1
ATOM 838 O O . GLY A 1 112 ? -2.544 -2.215 23.292 1.00 77.75 112 GLY A O 1
ATOM 839 N N . ASP A 1 113 ? -4.065 -0.732 24.031 1.00 79.38 113 ASP A N 1
ATOM 840 C CA . ASP A 1 113 ? -4.626 -1.575 25.098 1.00 79.38 113 ASP A CA 1
ATOM 841 C C . ASP A 1 113 ? -5.551 -2.695 24.573 1.00 79.38 113 ASP A C 1
ATOM 843 O O . ASP A 1 113 ? -6.318 -3.286 25.331 1.00 79.38 113 ASP A O 1
ATOM 847 N N . LEU A 1 114 ? -5.524 -2.967 23.264 1.00 79.69 114 LEU A N 1
ATOM 848 C CA . LEU A 1 114 ? -6.273 -4.062 22.655 1.00 79.69 114 LEU A CA 1
ATOM 849 C C . LEU A 1 114 ? -5.565 -5.392 22.957 1.00 79.69 114 LEU A C 1
ATOM 851 O O . LEU A 1 114 ? -4.339 -5.449 22.982 1.00 79.69 114 LEU A O 1
ATOM 855 N N . GLN A 1 115 ? -6.332 -6.460 23.159 1.00 79.25 115 GLN A N 1
ATOM 856 C CA . GLN A 1 115 ? -5.807 -7.813 23.363 1.00 79.25 115 GLN A CA 1
ATOM 857 C C . GLN A 1 115 ? -6.280 -8.741 22.243 1.00 79.25 115 GLN A C 1
ATOM 859 O O . GLN A 1 115 ? -7.297 -8.482 21.594 1.00 79.25 115 GLN A O 1
ATOM 864 N N . GLU A 1 116 ? -5.544 -9.830 22.023 1.00 74.56 116 GLU A N 1
ATOM 865 C CA . GLU A 1 116 ? -5.977 -10.895 21.118 1.00 74.56 116 GLU A CA 1
ATOM 866 C C . GLU A 1 116 ? -7.319 -11.479 21.578 1.00 74.56 116 GLU A C 1
ATOM 868 O O . GLU A 1 116 ? -7.559 -11.662 22.771 1.00 74.56 116 GLU A O 1
ATOM 873 N N . GLY A 1 117 ? -8.209 -11.755 20.622 1.00 78.00 117 GLY A N 1
ATOM 874 C CA . GLY A 1 117 ? -9.539 -12.310 20.893 1.00 78.00 117 GLY A CA 1
ATOM 875 C C . GLY A 1 117 ? -10.625 -11.285 21.238 1.00 78.00 117 GLY A C 1
ATOM 876 O O . GLY A 1 117 ? -11.766 -11.681 21.459 1.00 78.00 117 GLY A O 1
ATOM 877 N N . VAL A 1 118 ? -10.316 -9.984 21.256 1.00 79.31 118 VAL A N 1
ATOM 878 C CA . VAL A 1 118 ? -11.322 -8.929 21.465 1.00 79.31 118 VAL A CA 1
ATOM 879 C C . VAL A 1 118 ? -12.060 -8.615 20.162 1.00 79.31 118 VAL A C 1
ATOM 881 O O . VAL A 1 118 ? -11.445 -8.311 19.140 1.00 79.31 118 VAL A O 1
ATOM 884 N N . GLU A 1 119 ? -13.393 -8.640 20.207 1.00 82.06 119 GLU A N 1
ATOM 885 C CA . GLU A 1 119 ? -14.237 -8.294 19.063 1.00 82.06 119 GLU A CA 1
ATOM 886 C C . GLU A 1 119 ? -14.252 -6.784 18.804 1.00 82.06 119 GLU A C 1
ATOM 888 O O . GLU A 1 119 ? -14.407 -5.964 19.716 1.00 82.06 119 GLU A O 1
ATOM 893 N N . VAL A 1 120 ? -14.118 -6.419 17.528 1.00 84.69 120 VAL A N 1
ATOM 894 C CA . VAL A 1 120 ? -14.103 -5.032 17.060 1.00 84.69 120 VAL A CA 1
ATOM 895 C C . VAL A 1 120 ? -15.279 -4.772 16.132 1.00 84.69 120 VAL A C 1
ATOM 897 O O . VAL A 1 120 ? -15.600 -5.578 15.257 1.00 84.69 120 VAL A O 1
ATOM 900 N N . VAL A 1 121 ? -15.916 -3.616 16.292 1.00 82.62 121 VAL A N 1
ATOM 901 C CA . VAL A 1 121 ? -17.034 -3.219 15.439 1.00 82.62 121 VAL A CA 1
ATOM 902 C C . VAL A 1 121 ? -16.492 -2.737 14.098 1.00 82.62 121 VAL A C 1
ATOM 904 O O . VAL A 1 121 ? -15.773 -1.742 14.024 1.00 82.62 121 VAL A O 1
ATOM 907 N N . VAL A 1 122 ? -16.855 -3.449 13.033 1.00 83.75 122 VAL A N 1
ATOM 908 C CA . VAL A 1 122 ? -16.422 -3.179 11.649 1.00 83.75 122 VAL A CA 1
ATOM 909 C C . VAL A 1 122 ? -17.497 -2.529 10.788 1.00 83.75 122 VAL A C 1
ATOM 911 O O . VAL A 1 122 ? -17.184 -2.030 9.709 1.00 83.75 122 VAL A O 1
ATOM 914 N N . GLU A 1 123 ? -18.745 -2.533 11.251 1.00 78.62 123 GLU A N 1
ATOM 915 C CA . GLU A 1 123 ? -19.893 -1.952 10.566 1.00 78.62 123 GLU A CA 1
ATOM 916 C C . GLU A 1 123 ? -20.990 -1.631 11.584 1.00 78.62 123 GLU A C 1
ATOM 918 O O . GLU A 1 123 ? -21.178 -2.357 12.560 1.00 78.62 123 GLU A O 1
ATOM 923 N N . VAL A 1 124 ? -21.721 -0.540 11.355 1.00 75.88 124 VAL A N 1
ATOM 924 C CA . VAL A 1 124 ? -22.938 -0.218 12.103 1.00 75.88 124 VAL A CA 1
ATOM 925 C C . VAL A 1 124 ? -24.084 -0.161 11.110 1.00 75.88 124 VAL A C 1
ATOM 927 O O . VAL A 1 124 ? -24.165 0.762 10.300 1.00 75.88 124 VAL A O 1
ATOM 930 N N . ILE A 1 125 ? -24.977 -1.145 11.179 1.00 75.06 125 ILE A N 1
ATOM 931 C CA . ILE A 1 125 ? -26.166 -1.194 10.332 1.00 75.06 125 ILE A CA 1
ATOM 932 C C . ILE A 1 125 ? -27.239 -0.321 10.984 1.00 75.06 125 ILE A C 1
ATOM 934 O O . ILE A 1 125 ? -27.953 -0.751 11.890 1.00 75.06 125 ILE A O 1
ATOM 938 N N . SER A 1 126 ? -27.355 0.933 10.547 1.00 62.16 126 SER A N 1
ATOM 939 C CA . SER A 1 126 ? -28.524 1.746 10.870 1.00 62.16 126 SER A CA 1
ATOM 940 C C . SER A 1 126 ? -29.651 1.411 9.890 1.00 62.16 126 SER A C 1
ATOM 942 O O . SER A 1 126 ? -29.583 1.718 8.703 1.00 62.16 126 SER A O 1
ATOM 944 N N . ASN A 1 127 ? -30.742 0.822 10.385 1.00 52.78 127 ASN A N 1
ATOM 945 C CA . ASN A 1 127 ? -31.988 0.621 9.625 1.00 52.78 127 ASN A CA 1
ATOM 946 C C . ASN A 1 127 ? -32.752 1.947 9.384 1.00 52.78 127 ASN A C 1
ATOM 948 O O . ASN A 1 127 ? -33.970 2.022 9.531 1.00 52.78 127 ASN A O 1
ATOM 952 N N . GLY A 1 128 ? -32.041 3.021 9.034 1.00 50.16 128 GLY A N 1
ATOM 953 C CA . GLY A 1 128 ? -32.586 4.353 8.790 1.00 50.16 128 GLY A CA 1
ATOM 954 C C . GLY A 1 128 ? -31.883 4.997 7.604 1.00 50.16 128 GLY A C 1
ATOM 955 O O . GLY A 1 128 ? -30.770 5.500 7.732 1.00 50.16 128 GLY A O 1
ATOM 956 N N . GLY A 1 129 ? -32.530 4.959 6.439 1.00 50.47 129 GLY A N 1
ATOM 957 C CA . GLY A 1 129 ? -31.996 5.511 5.201 1.00 50.47 129 GLY A CA 1
ATOM 958 C C . GLY A 1 129 ? -31.670 7.002 5.307 1.00 50.47 129 GLY A C 1
ATOM 959 O O . GLY A 1 129 ? -32.474 7.802 5.779 1.00 50.47 129 GLY A O 1
ATOM 960 N N . SER A 1 130 ? -30.511 7.393 4.781 1.00 42.94 130 SER A N 1
ATOM 961 C CA . SER A 1 130 ? -30.297 8.764 4.329 1.00 42.94 130 SER A CA 1
ATOM 962 C C . SER A 1 130 ? -29.650 8.734 2.949 1.00 42.94 130 SER A C 1
ATOM 964 O O . SER A 1 130 ? -28.475 8.431 2.760 1.00 42.94 130 SER A O 1
ATOM 966 N N . SER A 1 131 ? -30.476 9.004 1.946 1.00 52.25 131 SER A N 1
ATOM 967 C CA . SER A 1 131 ? -30.050 9.3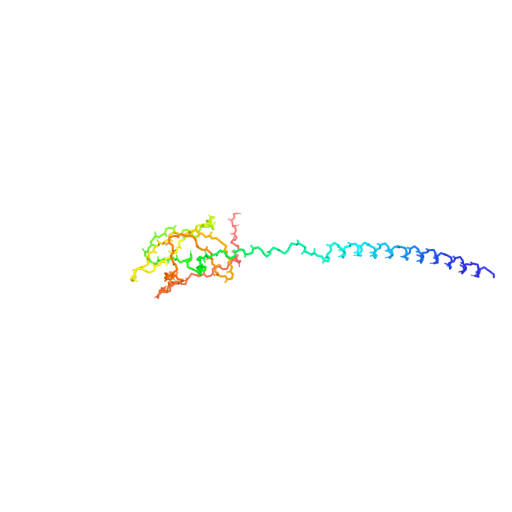39 0.598 1.00 52.25 131 SER A CA 1
ATOM 968 C C . SER A 1 131 ? -29.323 10.688 0.641 1.00 52.25 131 SER A C 1
ATOM 970 O O . SER A 1 131 ? -29.972 11.736 0.573 1.00 52.25 131 SER A O 1
ATOM 972 N N . SER A 1 132 ? -27.993 10.700 0.759 1.00 52.31 132 SER A N 1
ATOM 973 C CA . SER A 1 132 ? -27.231 11.898 0.404 1.00 52.31 132 SER A CA 1
ATOM 974 C C . SER A 1 132 ? -26.966 11.854 -1.102 1.00 52.31 132 SER A C 1
ATOM 976 O O . SER A 1 132 ? -26.288 10.988 -1.648 1.00 52.31 132 SER A O 1
ATOM 978 N N . ARG A 1 133 ? -27.667 12.754 -1.790 1.00 45.53 133 ARG A N 1
ATOM 979 C CA . ARG A 1 133 ? -27.611 12.989 -3.230 1.00 45.53 133 ARG A CA 1
ATOM 980 C C . ARG A 1 133 ? -26.158 13.069 -3.694 1.00 45.53 133 ARG A C 1
ATOM 982 O O . ARG A 1 133 ? -25.424 13.953 -3.260 1.00 45.53 133 ARG A O 1
ATOM 989 N N . GLY A 1 134 ? -25.790 12.195 -4.628 1.00 44.25 134 GLY A N 1
ATOM 990 C CA . GLY A 1 134 ? -24.606 12.358 -5.460 1.00 44.25 134 GLY A CA 1
ATOM 991 C C . GLY A 1 134 ? -24.709 13.660 -6.252 1.00 44.25 134 GLY A C 1
ATOM 992 O O . GLY A 1 134 ? -25.314 13.706 -7.320 1.00 44.25 134 GLY A O 1
ATOM 993 N N . GLY A 1 135 ? -24.144 14.735 -5.707 1.00 44.97 135 GLY A N 1
ATOM 994 C CA . GLY A 1 135 ? -23.803 15.921 -6.478 1.00 44.97 135 GLY A CA 1
ATOM 995 C C . GLY A 1 135 ? -22.593 15.574 -7.333 1.00 44.97 135 GLY A C 1
ATOM 996 O O . GLY A 1 135 ? -21.499 15.388 -6.806 1.00 44.97 135 GLY A O 1
ATOM 997 N N . SER A 1 136 ? -22.802 15.420 -8.640 1.00 49.25 136 SER A N 1
ATOM 998 C CA . SER A 1 136 ? -21.713 15.207 -9.592 1.00 49.25 136 SER A CA 1
ATOM 999 C C . SER A 1 136 ? -20.695 16.356 -9.488 1.00 49.25 136 SER A C 1
ATOM 1001 O O . SER A 1 136 ? -21.110 17.514 -9.487 1.00 49.25 136 SER A O 1
ATOM 1003 N N . PRO A 1 137 ? -19.378 16.084 -9.450 1.00 59.84 137 PRO A N 1
ATOM 1004 C CA . PRO A 1 137 ? -18.338 17.117 -9.376 1.00 59.84 137 PRO A CA 1
ATOM 1005 C C . PRO A 1 137 ? -18.188 17.956 -10.662 1.00 59.84 137 PRO A C 1
ATOM 1007 O O . PRO A 1 137 ? -17.317 18.818 -10.726 1.00 59.84 137 PRO A O 1
ATOM 1010 N N . PHE A 1 138 ? -19.033 17.735 -11.677 1.00 60.88 138 PHE A N 1
ATOM 1011 C CA . PHE A 1 138 ? -18.997 18.441 -12.957 1.00 60.88 138 PHE A CA 1
ATOM 1012 C C . PHE A 1 138 ? -20.409 18.785 -13.473 1.00 60.88 138 PHE A C 1
ATOM 1014 O O . PHE A 1 138 ? -21.037 17.987 -14.164 1.00 60.88 138 PHE A O 1
ATOM 1021 N N . GLY A 1 139 ? -20.880 20.004 -13.165 1.00 43.72 139 GLY A N 1
ATOM 1022 C CA . GLY A 1 139 ? -21.912 20.736 -13.925 1.00 43.72 139 GLY A CA 1
ATOM 1023 C C . GLY A 1 139 ? -22.899 21.568 -13.078 1.00 43.72 139 GLY A C 1
ATOM 1024 O O . GLY A 1 139 ? -23.156 21.201 -11.934 1.00 43.72 139 GLY A O 1
ATOM 1025 N N . PRO A 1 140 ? -23.549 22.623 -13.623 1.00 50.66 140 PRO A N 1
ATOM 1026 C CA . PRO A 1 140 ? -23.104 23.622 -14.598 1.00 50.66 140 PRO A CA 1
ATOM 1027 C C . PRO A 1 140 ? -22.747 24.969 -13.922 1.00 50.66 140 PRO A C 1
ATOM 1029 O O . PRO A 1 140 ? -23.293 25.346 -12.886 1.00 50.66 140 PRO A O 1
ATOM 1032 N N . THR A 1 141 ? -21.836 25.723 -14.536 1.00 63.41 141 THR A N 1
ATOM 1033 C CA . THR A 1 141 ? -21.408 27.066 -14.113 1.00 63.41 141 THR A CA 1
ATOM 1034 C C . THR A 1 141 ? -22.579 28.064 -14.177 1.00 63.41 141 THR A C 1
ATOM 1036 O O . THR A 1 141 ? -23.146 28.237 -15.259 1.00 63.41 141 THR A O 1
ATOM 1039 N N . PRO A 1 142 ? -22.957 28.762 -13.085 1.00 48.00 142 PRO A N 1
ATOM 1040 C CA . PRO A 1 142 ? -23.969 29.809 -13.148 1.00 48.00 142 PRO A CA 1
ATOM 1041 C C . PRO A 1 142 ? -23.365 31.081 -13.747 1.00 48.00 142 PRO A C 1
ATOM 1043 O O . PRO A 1 142 ? -22.334 31.571 -13.286 1.00 48.00 142 PRO A O 1
ATOM 1046 N N . GLY A 1 143 ? -24.030 31.625 -14.765 1.00 49.94 143 GLY A N 1
ATOM 1047 C CA . GLY A 1 143 ? -23.690 32.911 -15.356 1.00 49.94 143 GLY A CA 1
ATOM 1048 C C . GLY A 1 143 ? -23.707 34.038 -14.321 1.00 49.94 143 GLY A C 1
ATOM 1049 O O . GLY A 1 143 ? -24.720 34.297 -13.671 1.00 49.94 143 GLY A O 1
ATOM 1050 N N . GLY A 1 144 ? -22.578 34.734 -14.207 1.00 42.69 144 GLY A N 1
ATOM 1051 C CA . GLY A 1 144 ? -22.482 36.010 -13.515 1.00 42.69 144 GLY A CA 1
ATOM 1052 C C . GLY A 1 144 ? -23.017 37.121 -14.410 1.00 42.69 144 GLY A C 1
ATOM 1053 O O . GLY A 1 144 ? -22.341 37.558 -15.334 1.00 42.69 144 GLY A O 1
ATOM 1054 N N . ARG A 1 145 ? -24.241 37.574 -14.130 1.00 44.12 145 ARG A N 1
ATOM 1055 C CA . ARG A 1 145 ? -24.732 38.887 -14.557 1.00 44.12 145 ARG A CA 1
ATOM 1056 C C . ARG A 1 145 ? -24.114 39.960 -13.663 1.00 44.12 145 ARG A C 1
ATOM 1058 O O . ARG A 1 145 ? -24.416 39.969 -12.469 1.00 44.12 145 ARG A O 1
ATOM 1065 N N . ARG A 1 146 ? -23.353 40.880 -14.249 1.00 50.06 146 ARG A N 1
ATOM 1066 C CA . ARG A 1 146 ? -23.330 42.306 -13.904 1.00 50.06 146 ARG A CA 1
ATOM 1067 C C . ARG A 1 146 ? -23.033 43.103 -15.161 1.00 50.06 146 ARG A C 1
ATOM 1069 O O . ARG A 1 146 ? -22.110 42.685 -15.888 1.00 50.06 146 ARG A O 1
#

Foldseek 3Di:
DVVVVVVVVVVVVVVVVVVVVVVVVVVVVVVVVVVVVVVVDPVPPVPPPPPDPFDKDFLLQQVDDDPPPPDPPPVDPDDQFKGWWWFDDDPDTDTDIWGWDDDDPRITTTHDPDDPPTDTDNDDDDPDDDPPDPPDPDDDDDDDDD

Organism: NCBI:txid561720

pLDDT: mean 71.31, std 16.27, range [42.09, 95.12]

=== Feature glossary ===
A reading guide for the features in this record.

Start from the sequence.

  · This is the polypeptide sequence — one letter per residue, N-terminus first. Length ranges from a few dozen residues for small domains to over a thousand for large multi-domain proteins.

Fold it, and you get atomic coordinates and the backbone conformation that goes with them.

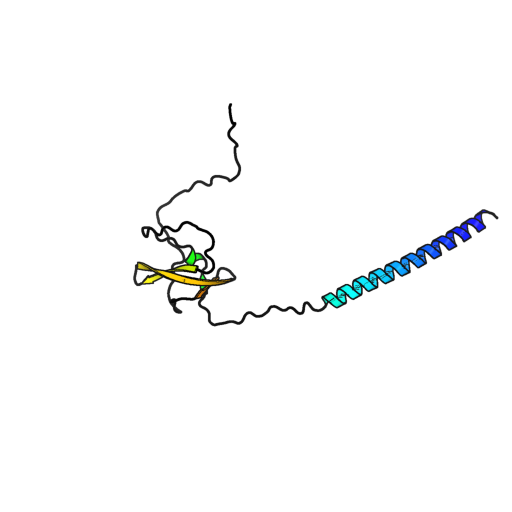  · Structure coordinates are given as an mmCIF _atom_site loop: one row per atom with element, residue name, chain id, sequence number, and x/y/z position in Å. Only the four main-chain atoms per residue are included here; side chains are omitted to keep the record compact.

  · Backbone dihedral angles. Every residue except chain termini has a φ (preceding-C → N → Cα → C) and a ψ (N → Cα → C → next-N). They are reported in degrees following the IUPAC sign convention. Secondary structure is essentially a statement about which (φ, ψ) basin each residue occupies.

  · The SS8 string is DSSP's per-residue secondary-structure call. α-helix (H) means an i→i+4 H-bond ladder; β-strand (E) means the residue participates in a β-sheet; 3₁₀ (G) and π (I) are tighter and wider helices; T/S are turns/bends; '-' is loop.

  · SS3 is a coarse helix/strand/coil call (letters a/b/c) made by the P-SEA algorithm from inter-Cα distances and dihedrals. It is less detailed than DSSP but needs only Cα positions.

Summarize the fold with a handful of shape descriptors and a per-residue structural alphabet.

  · Radius of gyration (Rg) is the root-mean-square distance of Cα atoms from their centroid — a single number for overall size and compactness. A globular domain of N residues has Rg ≈ 2.2·N^0.38 Å; an extended or disordered chain has a much larger Rg. The Cα contact count is the number of residue pairs whose Cα atoms are within 8 Å and are more than four positions apart in sequence — a standard proxy for tertiary packing density. The bounding box is the smallest axis-aligned box enclosing all Cα atoms.

  · The Foldseek 3Di string encodes local tertiary geometry as a 20-letter alphabet — one character per residue — derived from the relative positions of nearby Cα atoms. Unlike the amino-acid sequence, 3Di is a direct function of the 3D structure, so two proteins with the same fold have similar 3Di strings even at low sequence identity.

  · Solvent-accessible surface area (SASA) is the area in Å² traced out by the centre of a 1.4 Å probe sphere (a water molecule) rolled over the protein's van der Waals surface (Shrake–Rupley / Lee–Richards construction). Buried residues have near-zero SASA; fully exposed residues can exceed 200 Å². The total SASA scales roughly with the number of surface residues.

Ask how reliable the model is.

  · pLDDT (predicted Local Distance Difference Test) is AlphaFold's per-residue confidence score, ranging from 0 to 100. Values above 90 indicate high confidence (typically well-packed cores); 70–90 is confident; 50–70 low confidence; below 50 usually means the region is disordered or the prediction is unreliable there. AlphaFold stores pLDDT in the mmCIF B-facto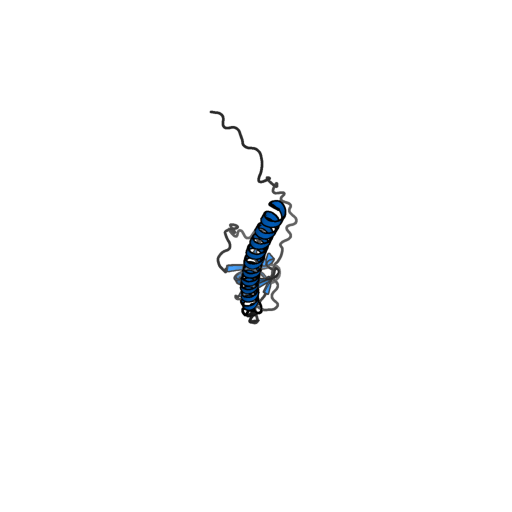r column.

  · B-factor (Debye–Waller factor) reflects atomic displacement in the crystal lattice. It is an experimental observable (units Å²), not a prediction; low values mean the atom is pinned down, high values mean it moves or is heterogeneous across the crystal.

  · Predicted Aligned Error (PAE) is an AlphaFold confidence matrix: entry (i, j) is the expected error in the position of residue j, in ångströms, when the prediction is superimposed on the true structure at residue i. Low PAE within a block of residues means that block is internally rigid and well-predicted; high PAE between two blocks means their relative placement is uncertain even if each block individually is confident.

Place it in context: what it resembles, what it is annotated as, and how it looks.

  · Nearest PDB neighbors are the top structural matches found by Foldseek when searching this structure against the entire Protein Data Bank. Each hit reports a TM-score (0 to 1; >0.5 almost always implies the same fold) and an E-value. These are *structural* homologs — they may share no detectable sequence similarity.

  · Functional annotations link the protein to curated databases. InterPro entries identify conserved domains and families by matching the sequence against member-database signatures (Pfam, PROSITE, CDD, …). Gene Ontology (GO) terms describe molecular function, biological process, and cellular component in a controlled vocabulary. CATH places the structure in a hierarchical fold classification (Class/Architecture/Topology/Homologous-superfamily). The organism is the source species.

  · Three diagnostic plots accompany the record. The Cα contact map visualizes the tertiary structure as a 2D adjacency matrix (8 Å cutoff, sequence-local contacts suppressed). The Ramachandran plot shows the distribution of backbone (φ, ψ) torsions, with points in the α and β basins reflecting secondary structure content. The PAE plot shows AlphaFold's inter-residue confidence as a color matrix.

  · Six rendered views show the 3D structure from the faces of a cube — i.e. along ±x, ±y, ±z. Rendering representation is drawn randomly per protein from cartoon (secondary-structure ribbons), sticks (backbone bonds), or molecular surface; coloring is either N→C rainbow (blue at the N-terminus through red at the C-terminus) or one color per chain.